Protein AF-A0A5T8SF96-F1 (afdb_monomer)

pLDDT: mean 83.29, std 11.15, range [40.75, 96.56]

Organism: Salmonella enterica (NCBI:txid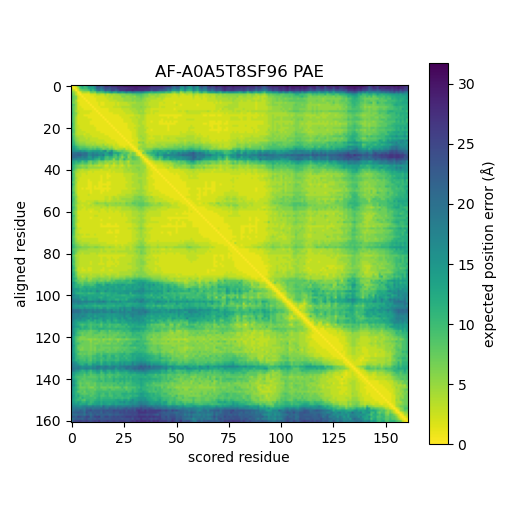28901)

Secondary structure (DSSP, 8-state):
----HHHHHHHSHHHHHHHHHHHHHHHHHTTT--------HHHHHHHHHHHHHHTTS-HHHHHHHHHHHHHHHHH-TT-HHHHHHHHHHHHHTT-TTGGGG-TTSEETTEE-S---HHHHHHHHHHHHHHEEEETTEEEE--HHHHHHHHHHHTT------

Sequence (161 aa):
MSSGIAAEALDHVDFKRVFDALIRNLFLKNRDSDTDVTIDIESIRRATWLASLGSLGDESQKSIANAFGSLLYLYDPSNELYLKTCYILQSRSGNLVSSKHLNGLYKENQKLHNFGTTLDFELATHRFELGKDFDGKTIFFTHYQKSLWEKLESGVNIAVS

Radius of gyration: 17.38 Å; Cα contacts (8 Å, |Δi|>4): 180; chains: 1; bounding box: 45×43×42 Å

Solvent-accessible surface area (backbone atoms only — not comparable to full-atom values): 8960 Å² total; per-residue (Å²): 129,87,74,50,72,21,55,51,32,56,66,29,67,62,29,45,56,50,49,53,46,41,52,49,36,53,56,29,58,76,65,77,44,94,71,71,70,86,74,58,68,67,53,53,52,52,26,50,55,27,33,56,45,7,21,73,43,57,72,68,38,13,49,53,19,30,50,49,18,51,40,44,22,71,72,39,73,85,39,64,66,32,47,50,46,21,46,53,28,22,47,61,46,32,37,48,50,68,47,74,74,54,80,76,50,55,55,95,88,41,75,68,66,88,77,48,76,69,53,44,49,53,52,50,48,51,47,57,70,35,40,44,79,53,96,92,41,76,46,60,32,32,59,66,55,45,54,53,48,55,39,54,75,69,70,50,91,75,86,89,130

Structure (mmCIF, N/CA/C/O backbone):
data_AF-A0A5T8SF96-F1
#
_entry.id   AF-A0A5T8SF96-F1
#
loop_
_atom_site.group_PDB
_atom_site.id
_atom_site.type_symbol
_atom_site.label_atom_id
_atom_site.label_alt_id
_atom_site.label_comp_id
_atom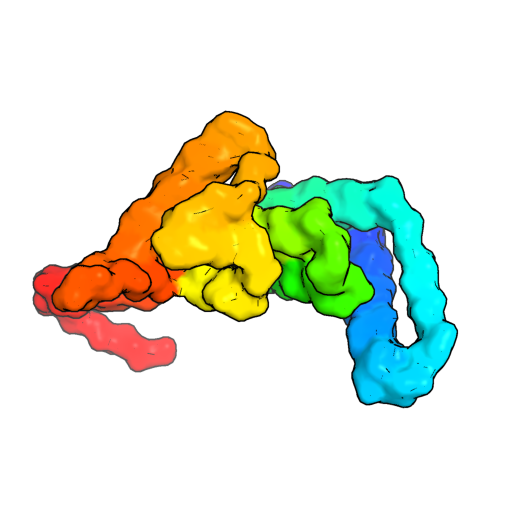_site.label_asym_id
_atom_site.label_entity_id
_atom_site.label_seq_id
_atom_site.pdbx_PDB_ins_code
_atom_site.Cartn_x
_atom_site.Cartn_y
_atom_site.Cartn_z
_atom_site.occupancy
_atom_site.B_iso_or_equiv
_atom_site.auth_seq_id
_atom_site.auth_comp_id
_atom_site.auth_asym_id
_atom_site.auth_atom_id
_atom_site.pdbx_PDB_model_num
ATOM 1 N N . MET A 1 1 ? 1.105 27.974 -4.307 1.00 43.25 1 MET A N 1
ATOM 2 C CA . MET A 1 1 ? 0.604 26.777 -3.602 1.00 43.25 1 MET A CA 1
ATOM 3 C C . MET A 1 1 ? 1.832 26.028 -3.133 1.00 43.25 1 MET A C 1
ATOM 5 O O . MET A 1 1 ? 2.591 25.597 -3.985 1.00 43.25 1 MET A O 1
ATOM 9 N N . SER A 1 2 ? 2.117 26.014 -1.831 1.00 40.75 2 SER A N 1
ATOM 10 C CA . SER A 1 2 ? 3.237 25.222 -1.312 1.00 40.75 2 SER A CA 1
ATOM 11 C C . SER A 1 2 ? 2.843 23.756 -1.506 1.00 40.75 2 SER A C 1
ATOM 13 O O . SER A 1 2 ? 1.845 23.303 -0.951 1.00 40.75 2 SER A O 1
ATOM 15 N N . SER A 1 3 ? 3.533 23.066 -2.410 1.00 61.50 3 SER A N 1
ATOM 16 C CA . SER A 1 3 ? 3.363 21.633 -2.617 1.00 61.50 3 SER A CA 1
ATOM 17 C C . SER A 1 3 ? 3.776 20.940 -1.325 1.00 61.50 3 SER A C 1
ATOM 19 O O . SER A 1 3 ? 4.897 21.103 -0.858 1.00 61.50 3 SER A O 1
ATOM 21 N N . GLY A 1 4 ? 2.849 20.235 -0.679 1.00 83.94 4 GLY A N 1
ATOM 22 C CA . GLY A 1 4 ? 3.205 19.401 0.465 1.00 83.94 4 GLY A CA 1
ATOM 23 C C . GLY A 1 4 ? 4.187 18.309 0.034 1.00 83.94 4 GLY A C 1
ATOM 24 O O . GLY A 1 4 ? 4.168 17.883 -1.120 1.00 83.94 4 GLY A O 1
ATOM 25 N N . ILE A 1 5 ? 4.997 17.809 0.970 1.00 89.50 5 ILE A N 1
ATOM 26 C CA . ILE A 1 5 ? 5.992 16.744 0.730 1.00 89.50 5 ILE A CA 1
ATOM 27 C C . ILE A 1 5 ? 5.374 15.536 -0.003 1.00 89.50 5 ILE A C 1
ATOM 29 O O . ILE A 1 5 ? 6.013 14.937 -0.863 1.00 89.50 5 ILE A O 1
ATOM 33 N N . ALA A 1 6 ? 4.111 15.203 0.287 1.00 89.81 6 ALA A N 1
ATOM 34 C CA . ALA A 1 6 ? 3.369 14.145 -0.399 1.00 89.81 6 ALA A CA 1
ATOM 35 C C . ALA A 1 6 ? 3.162 14.429 -1.900 1.00 89.81 6 ALA A C 1
ATOM 37 O O . ALA A 1 6 ? 3.338 13.536 -2.726 1.00 89.81 6 ALA A O 1
ATOM 38 N N . ALA A 1 7 ? 2.818 15.667 -2.262 1.00 91.12 7 ALA A N 1
ATOM 39 C CA . ALA A 1 7 ? 2.647 16.069 -3.654 1.00 91.12 7 ALA A CA 1
ATOM 40 C C . ALA A 1 7 ? 3.988 16.058 -4.401 1.00 91.12 7 ALA A C 1
ATOM 42 O O . ALA A 1 7 ? 4.058 15.540 -5.509 1.00 91.12 7 ALA A O 1
ATOM 43 N N . GLU A 1 8 ? 5.061 16.551 -3.777 1.00 93.62 8 GLU A N 1
ATOM 44 C CA . GLU A 1 8 ? 6.409 16.533 -4.366 1.00 93.62 8 GLU A CA 1
ATOM 45 C C . GLU A 1 8 ? 6.927 15.105 -4.575 1.00 93.62 8 GLU A C 1
ATOM 47 O O . GLU A 1 8 ? 7.512 14.800 -5.614 1.00 93.62 8 GLU A O 1
ATOM 52 N N . ALA A 1 9 ? 6.658 14.202 -3.627 1.00 93.19 9 ALA A N 1
ATOM 53 C CA . ALA A 1 9 ? 7.045 12.800 -3.737 1.00 93.19 9 ALA A CA 1
ATOM 54 C C . ALA A 1 9 ? 6.366 12.096 -4.924 1.00 93.19 9 ALA A C 1
ATOM 56 O O . ALA A 1 9 ? 7.016 11.334 -5.641 1.00 93.19 9 ALA A O 1
ATOM 57 N N . LEU A 1 10 ? 5.077 12.365 -5.150 1.00 93.69 10 LEU A N 1
ATOM 58 C CA . LEU A 1 10 ? 4.322 11.801 -6.274 1.00 93.69 10 LEU A CA 1
ATOM 59 C C . LEU A 1 10 ? 4.621 12.504 -7.606 1.00 93.69 10 LEU A C 1
ATOM 61 O O . LEU A 1 10 ? 4.453 11.908 -8.668 1.00 93.69 10 LEU A O 1
ATOM 65 N N . ASP A 1 11 ? 5.087 13.753 -7.571 1.00 94.56 11 ASP A N 1
ATOM 66 C CA . ASP A 1 11 ? 5.506 14.472 -8.775 1.00 94.56 11 ASP A CA 1
ATOM 67 C C . ASP A 1 11 ? 6.909 14.057 -9.260 1.00 94.56 11 ASP A C 1
ATOM 69 O O . ASP A 1 11 ? 7.250 14.255 -10.431 1.00 94.56 11 ASP A O 1
ATOM 73 N N . HIS A 1 12 ? 7.698 13.432 -8.379 1.00 96.56 12 HIS A N 1
ATOM 74 C CA . HIS A 1 12 ? 9.077 13.032 -8.627 1.00 96.56 12 HIS A CA 1
ATOM 75 C C . HIS A 1 12 ? 9.224 12.089 -9.835 1.00 96.56 12 HIS A C 1
ATOM 77 O O . HIS A 1 12 ? 8.480 11.118 -10.007 1.00 96.56 12 HIS A O 1
ATOM 83 N N . VAL A 1 13 ? 10.261 12.331 -10.646 1.00 95.81 13 VAL A N 1
ATOM 84 C CA . VAL A 1 13 ? 10.508 11.624 -11.916 1.00 95.81 13 VAL A CA 1
ATOM 85 C C . VAL A 1 13 ? 10.610 10.107 -11.753 1.00 95.81 13 VAL A C 1
ATOM 87 O O . VAL A 1 13 ? 10.064 9.361 -12.566 1.00 95.81 13 VAL A O 1
ATOM 90 N N . ASP A 1 14 ? 11.257 9.636 -10.685 1.00 94.38 14 ASP A N 1
ATOM 91 C CA . ASP A 1 14 ? 11.390 8.200 -10.429 1.00 94.38 14 ASP A CA 1
ATOM 92 C C . ASP A 1 14 ? 10.047 7.532 -10.129 1.00 94.38 14 ASP A C 1
ATOM 94 O O . ASP A 1 14 ? 9.828 6.404 -10.573 1.00 94.38 14 ASP A O 1
ATOM 98 N N . PHE A 1 15 ? 9.148 8.218 -9.413 1.00 96.38 15 PHE A N 1
ATOM 99 C CA . PHE A 1 15 ? 7.815 7.690 -9.143 1.00 96.38 15 PHE A CA 1
ATOM 100 C C . PHE A 1 15 ? 7.016 7.602 -10.441 1.00 96.38 15 PHE A C 1
ATOM 102 O O . PHE A 1 15 ? 6.573 6.513 -10.799 1.00 96.38 15 PHE A O 1
ATOM 109 N N . LYS A 1 16 ? 6.912 8.711 -11.188 1.00 96.25 16 LYS A N 1
ATOM 110 C CA . LYS A 1 16 ? 6.160 8.760 -12.453 1.00 96.25 16 LYS A CA 1
ATOM 111 C C . LYS A 1 16 ? 6.639 7.714 -13.450 1.00 96.25 16 LYS A C 1
ATOM 113 O O . LYS A 1 16 ? 5.832 6.963 -13.982 1.00 96.25 16 LYS A O 1
ATOM 118 N N . ARG A 1 17 ? 7.958 7.593 -13.634 1.00 95.88 17 ARG A N 1
ATOM 119 C CA . ARG A 1 17 ? 8.544 6.610 -14.555 1.00 95.88 17 ARG A CA 1
ATOM 120 C C . ARG A 1 17 ? 8.114 5.181 -14.218 1.00 95.88 17 ARG A C 1
ATOM 122 O O . ARG A 1 17 ? 7.779 4.422 -15.123 1.00 95.88 17 ARG A O 1
ATOM 129 N N . VAL A 1 18 ? 8.151 4.798 -12.940 1.00 96.50 18 VAL A N 1
ATOM 130 C CA . VAL A 1 18 ? 7.749 3.447 -12.514 1.00 96.50 18 VAL A CA 1
ATOM 131 C C . VAL A 1 18 ? 6.234 3.280 -12.595 1.00 96.50 18 VAL A C 1
ATOM 133 O O . VAL A 1 18 ? 5.768 2.249 -13.067 1.00 96.50 18 VAL A O 1
ATOM 136 N N . PHE A 1 19 ? 5.467 4.288 -12.181 1.00 96.06 19 PHE A N 1
ATOM 137 C CA . PHE A 1 19 ? 4.007 4.278 -12.241 1.00 96.06 19 PHE A CA 1
ATOM 138 C C . PHE A 1 19 ? 3.502 4.072 -13.678 1.00 96.06 19 PHE A C 1
ATOM 140 O O . PHE A 1 19 ? 2.716 3.159 -13.931 1.00 96.06 19 PHE A O 1
ATOM 147 N N . ASP A 1 20 ? 4.034 4.835 -14.634 1.00 95.31 20 ASP A N 1
ATOM 148 C CA . ASP A 1 20 ? 3.689 4.725 -16.054 1.00 95.31 20 ASP A CA 1
ATOM 149 C C . ASP A 1 20 ? 4.111 3.372 -16.645 1.00 95.31 20 ASP A C 1
ATOM 151 O O . ASP A 1 20 ? 3.368 2.770 -17.424 1.00 95.31 20 ASP A O 1
ATOM 155 N N . ALA A 1 21 ? 5.280 2.852 -16.253 1.00 94.44 21 ALA A N 1
ATOM 156 C CA . ALA A 1 21 ? 5.733 1.530 -16.679 1.00 94.44 21 ALA A CA 1
ATOM 157 C C . ALA A 1 21 ? 4.809 0.414 -16.165 1.00 94.44 21 ALA A C 1
ATOM 159 O O . ALA A 1 21 ? 4.460 -0.488 -16.926 1.00 94.44 21 ALA A O 1
ATOM 160 N N . LEU A 1 22 ? 4.352 0.497 -14.911 1.00 94.62 22 LEU A N 1
ATOM 161 C CA . LEU A 1 22 ? 3.397 -0.458 -14.348 1.00 94.62 22 LEU A CA 1
ATOM 162 C C . LEU A 1 22 ? 2.038 -0.398 -15.061 1.00 94.62 22 LEU A C 1
ATOM 164 O O . LEU A 1 22 ? 1.469 -1.445 -15.371 1.00 94.62 22 LEU A O 1
ATOM 168 N N . ILE A 1 23 ? 1.536 0.803 -15.378 1.00 93.81 23 ILE A N 1
ATOM 169 C CA . ILE A 1 23 ? 0.313 0.968 -16.184 1.00 93.81 23 ILE A CA 1
ATOM 170 C C . ILE A 1 23 ? 0.489 0.320 -17.555 1.00 93.81 23 ILE A C 1
ATOM 172 O O . ILE A 1 23 ? -0.386 -0.415 -18.019 1.00 93.81 23 ILE A O 1
ATOM 176 N N . ARG A 1 24 ? 1.625 0.578 -18.208 1.00 92.00 24 ARG A N 1
ATOM 177 C CA . ARG A 1 24 ? 1.924 0.020 -19.525 1.00 92.00 24 ARG A CA 1
ATOM 178 C C . ARG A 1 24 ? 1.969 -1.506 -19.486 1.00 92.00 24 ARG A C 1
ATOM 180 O O . ARG A 1 24 ? 1.360 -2.129 -20.349 1.00 92.00 24 ARG A O 1
ATOM 187 N N . ASN A 1 25 ? 2.608 -2.098 -18.480 1.00 91.12 25 ASN A N 1
ATOM 188 C CA . ASN A 1 25 ? 2.647 -3.552 -18.311 1.00 91.12 25 ASN A CA 1
ATOM 189 C C . ASN A 1 25 ? 1.253 -4.138 -18.087 1.00 91.12 25 ASN A C 1
ATOM 191 O O . ASN A 1 25 ? 0.894 -5.117 -18.732 1.00 91.12 25 ASN A O 1
ATOM 195 N N . LEU A 1 26 ? 0.421 -3.505 -17.254 1.00 89.88 26 LEU A N 1
ATOM 196 C CA . LEU A 1 26 ? -0.963 -3.946 -17.067 1.00 89.88 26 LEU A CA 1
ATOM 197 C C . LEU A 1 26 ? -1.751 -3.921 -18.386 1.00 89.88 26 LEU A C 1
ATOM 199 O O . LEU A 1 26 ? -2.500 -4.847 -18.694 1.00 89.88 26 LEU A O 1
ATOM 203 N N . PHE A 1 27 ? -1.570 -2.869 -19.183 1.00 89.50 27 PHE A N 1
ATOM 204 C CA . PHE A 1 27 ? -2.223 -2.741 -20.480 1.00 89.50 27 PHE A CA 1
ATOM 205 C C . PHE A 1 27 ? -1.754 -3.794 -21.493 1.00 89.50 27 PHE A C 1
ATOM 207 O O . PHE A 1 27 ? -2.576 -4.325 -22.239 1.00 89.50 27 PHE A O 1
ATOM 214 N N . LEU A 1 28 ? -0.455 -4.101 -21.524 1.00 88.00 28 LEU A N 1
ATOM 215 C CA . LEU A 1 28 ? 0.120 -5.109 -22.420 1.00 88.00 28 LEU A CA 1
ATOM 216 C C .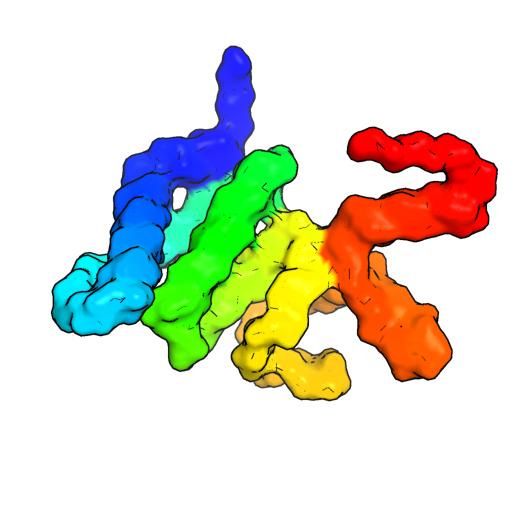 LEU A 1 28 ? -0.294 -6.527 -22.015 1.00 88.00 28 LEU A C 1
ATOM 218 O O . LEU A 1 28 ? -0.709 -7.298 -22.880 1.00 88.00 28 LEU A O 1
ATOM 222 N N . LYS A 1 29 ? -0.317 -6.817 -20.710 1.00 85.75 29 LYS A N 1
ATOM 223 C CA . LYS A 1 29 ? -0.828 -8.070 -20.140 1.00 85.75 29 LYS A CA 1
ATOM 224 C C . LYS A 1 29 ? -2.291 -8.318 -20.506 1.00 85.75 29 LYS A C 1
ATOM 226 O O . LYS A 1 29 ? -2.649 -9.425 -20.877 1.00 85.75 29 LYS A O 1
ATOM 231 N N . ASN A 1 30 ? -3.129 -7.280 -20.490 1.00 85.19 30 ASN A N 1
ATOM 232 C CA . ASN A 1 30 ? -4.533 -7.383 -20.910 1.00 85.19 30 ASN A CA 1
ATOM 233 C C . ASN A 1 30 ? -4.725 -7.613 -22.422 1.00 85.19 30 ASN A C 1
ATOM 235 O O . ASN A 1 30 ? -5.845 -7.872 -22.858 1.00 85.19 30 ASN A O 1
ATOM 239 N N . ARG A 1 31 ? -3.674 -7.458 -23.233 1.00 86.56 31 ARG A N 1
ATOM 240 C CA . ARG A 1 31 ? -3.699 -7.661 -24.689 1.00 86.56 31 ARG A CA 1
ATOM 241 C C . ARG A 1 31 ? -2.973 -8.936 -25.128 1.00 86.56 31 ARG A C 1
ATOM 243 O O . ARG A 1 31 ? -2.733 -9.075 -26.324 1.00 86.56 31 ARG A O 1
ATOM 250 N N . ASP A 1 32 ? -2.606 -9.810 -24.187 1.00 78.06 32 ASP A N 1
ATOM 251 C CA . ASP A 1 32 ? -1.787 -11.009 -24.426 1.00 78.06 32 ASP A CA 1
ATOM 252 C C . ASP A 1 32 ? -0.501 -10.701 -25.221 1.00 78.06 32 ASP A C 1
ATOM 254 O O . ASP A 1 32 ? -0.067 -11.460 -26.085 1.00 78.06 32 ASP A O 1
ATOM 258 N N . SER A 1 33 ? 0.098 -9.534 -24.961 1.00 73.94 33 SER A N 1
ATOM 259 C CA . SER A 1 33 ? 1.331 -9.103 -25.615 1.00 73.94 33 SER A CA 1
ATOM 260 C C . SER A 1 33 ? 2.534 -9.494 -24.759 1.00 73.94 33 SER A C 1
ATOM 262 O O . SER A 1 33 ? 2.704 -8.943 -23.678 1.00 73.94 33 SER A O 1
ATOM 264 N N . ASP A 1 34 ? 3.422 -10.347 -25.276 1.00 64.81 34 ASP A N 1
ATOM 265 C CA . ASP A 1 34 ? 4.646 -10.844 -24.601 1.00 64.81 34 ASP A CA 1
ATOM 266 C C . ASP A 1 34 ? 5.743 -9.778 -24.362 1.00 64.81 34 ASP A C 1
ATOM 268 O O . ASP A 1 34 ? 6.887 -10.082 -24.024 1.00 64.81 34 ASP A O 1
ATOM 272 N N . THR A 1 35 ? 5.440 -8.498 -24.574 1.00 68.31 35 THR A N 1
ATOM 273 C CA . THR A 1 35 ? 6.403 -7.396 -24.435 1.00 68.31 35 THR A CA 1
ATOM 274 C C . THR A 1 35 ? 6.264 -6.721 -23.079 1.00 68.31 35 THR A C 1
ATOM 276 O O . THR A 1 35 ? 5.736 -5.619 -22.976 1.00 68.31 35 THR A O 1
ATOM 279 N N . ASP A 1 36 ? 6.780 -7.356 -22.033 1.00 73.38 36 ASP A N 1
ATOM 280 C CA . ASP A 1 36 ? 6.861 -6.719 -20.720 1.00 73.38 36 ASP A CA 1
ATOM 281 C C . ASP A 1 36 ? 7.973 -5.662 -20.681 1.00 73.38 36 ASP A C 1
ATOM 283 O O . ASP A 1 36 ? 9.104 -5.868 -21.129 1.00 73.38 36 ASP A O 1
ATOM 287 N N . VAL A 1 37 ? 7.660 -4.495 -20.117 1.00 81.44 37 VAL A N 1
ATOM 288 C CA . VAL A 1 37 ? 8.665 -3.496 -19.759 1.00 81.44 37 VAL A CA 1
ATOM 289 C C . VAL A 1 37 ? 9.302 -3.936 -18.454 1.00 81.44 37 VAL A C 1
ATOM 291 O O . VAL A 1 37 ? 8.690 -3.831 -17.391 1.00 81.44 37 VAL A O 1
ATOM 294 N N . THR A 1 38 ? 10.548 -4.393 -18.518 1.00 83.75 38 THR A N 1
ATOM 295 C CA . THR A 1 38 ? 11.303 -4.731 -17.313 1.00 83.75 38 THR A CA 1
ATOM 296 C C . THR A 1 38 ? 11.531 -3.480 -16.471 1.00 83.75 38 THR A C 1
ATOM 298 O O . THR A 1 38 ? 12.128 -2.503 -16.929 1.00 83.75 38 THR A O 1
ATOM 301 N N . ILE A 1 39 ? 11.075 -3.521 -15.221 1.00 89.69 39 ILE A N 1
ATOM 302 C CA . ILE A 1 39 ? 11.323 -2.471 -14.236 1.00 89.69 39 ILE A CA 1
ATOM 303 C C . ILE A 1 39 ? 12.361 -2.987 -13.247 1.00 89.69 39 ILE A C 1
ATOM 305 O O . ILE A 1 39 ? 12.189 -4.042 -12.639 1.00 89.69 39 ILE A O 1
ATOM 309 N N . ASP A 1 40 ? 13.438 -2.228 -13.082 1.00 91.44 40 ASP A N 1
ATOM 310 C CA . ASP A 1 40 ? 14.469 -2.534 -12.101 1.00 91.44 40 ASP A CA 1
ATOM 311 C C . ASP A 1 40 ? 13.926 -2.474 -10.655 1.00 91.44 40 ASP A C 1
ATOM 313 O O . ASP A 1 40 ? 13.122 -1.609 -10.287 1.00 91.44 40 ASP A O 1
ATOM 317 N N . ILE A 1 41 ? 14.405 -3.392 -9.814 1.00 89.94 41 ILE A N 1
ATOM 318 C CA . ILE A 1 41 ? 13.915 -3.570 -8.447 1.00 89.94 41 ILE A CA 1
ATOM 319 C C . ILE A 1 41 ? 14.277 -2.380 -7.552 1.00 89.94 41 ILE A C 1
ATOM 321 O O . ILE A 1 41 ? 13.502 -2.018 -6.665 1.00 89.94 41 ILE A O 1
ATOM 325 N N . GLU A 1 42 ? 15.424 -1.735 -7.781 1.00 92.44 42 GLU A N 1
ATOM 326 C CA . GLU A 1 42 ? 15.834 -0.547 -7.029 1.00 92.44 42 GLU A CA 1
ATOM 327 C C . GLU A 1 42 ? 14.910 0.634 -7.346 1.00 92.44 42 GLU A C 1
ATOM 329 O O . GLU A 1 42 ? 14.481 1.367 -6.451 1.00 92.44 42 GLU A O 1
ATOM 334 N N . SER A 1 43 ? 14.516 0.758 -8.612 1.00 93.19 43 SER A N 1
ATOM 335 C CA . SER A 1 43 ? 13.530 1.742 -9.060 1.00 93.19 43 SER A CA 1
ATOM 336 C C . SER A 1 43 ? 12.157 1.509 -8.426 1.00 93.19 43 SER A C 1
ATOM 338 O O . SER A 1 43 ? 11.548 2.465 -7.942 1.00 93.19 43 SER A O 1
ATOM 340 N N . ILE A 1 44 ? 11.704 0.253 -8.323 1.00 94.00 44 ILE A N 1
ATOM 341 C CA . ILE A 1 44 ? 10.467 -0.092 -7.600 1.00 94.00 44 ILE A CA 1
ATOM 342 C C . ILE A 1 44 ? 10.570 0.284 -6.119 1.00 94.00 44 ILE A C 1
ATOM 344 O O . ILE A 1 44 ? 9.625 0.848 -5.565 1.00 94.00 44 ILE A O 1
ATOM 348 N N . ARG A 1 45 ? 11.712 0.030 -5.467 1.00 93.06 45 ARG A N 1
ATOM 349 C CA . ARG A 1 45 ? 11.926 0.391 -4.054 1.00 93.06 45 ARG A CA 1
ATOM 350 C C . ARG A 1 45 ? 11.871 1.902 -3.836 1.00 93.06 45 ARG A C 1
ATOM 352 O O . ARG A 1 45 ? 11.190 2.345 -2.912 1.00 93.06 45 ARG A O 1
ATOM 359 N N . ARG A 1 46 ? 12.525 2.691 -4.697 1.00 94.62 46 ARG A N 1
ATOM 360 C CA . ARG A 1 46 ? 12.451 4.163 -4.661 1.00 94.62 46 ARG A CA 1
ATOM 361 C C . ARG A 1 46 ? 11.019 4.658 -4.861 1.00 94.62 46 ARG A C 1
ATOM 363 O O . ARG A 1 46 ? 10.530 5.436 -4.048 1.00 94.62 46 ARG A O 1
ATOM 370 N N . ALA A 1 47 ? 10.326 4.160 -5.885 1.00 95.81 47 ALA A N 1
ATOM 371 C CA . ALA A 1 47 ? 8.935 4.526 -6.152 1.00 95.81 47 ALA A CA 1
ATOM 372 C C . ALA A 1 47 ? 8.000 4.132 -4.997 1.00 95.81 47 ALA A C 1
ATOM 374 O O . ALA A 1 47 ? 7.124 4.904 -4.629 1.00 95.81 47 ALA A O 1
ATOM 375 N N . THR A 1 48 ? 8.233 2.982 -4.362 1.00 94.94 48 THR A N 1
ATOM 376 C CA . THR A 1 48 ? 7.481 2.534 -3.180 1.00 94.94 48 THR A CA 1
ATOM 377 C C . THR A 1 48 ? 7.679 3.461 -1.989 1.00 94.94 48 THR A C 1
ATOM 379 O O . THR A 1 48 ? 6.717 3.805 -1.303 1.00 94.94 48 THR A O 1
ATOM 382 N N . TRP A 1 49 ? 8.914 3.900 -1.748 1.00 94.31 49 TRP A N 1
ATOM 383 C CA . TRP A 1 49 ? 9.195 4.872 -0.698 1.00 94.31 49 TRP A CA 1
ATOM 384 C C . TRP A 1 49 ? 8.473 6.202 -0.963 1.00 94.31 49 TRP A C 1
ATOM 386 O O . TRP A 1 49 ? 7.788 6.710 -0.076 1.00 94.31 49 TRP A O 1
ATOM 396 N N . LEU A 1 50 ? 8.516 6.705 -2.200 1.00 95.25 50 LEU A N 1
ATOM 397 C CA . LEU A 1 50 ? 7.793 7.917 -2.608 1.00 95.25 50 LEU A CA 1
ATOM 398 C C . LEU A 1 50 ? 6.268 7.759 -2.471 1.00 95.25 50 LEU A C 1
ATOM 400 O O . LEU A 1 50 ? 5.600 8.634 -1.923 1.00 95.25 50 LEU A O 1
ATOM 404 N N . ALA A 1 51 ? 5.718 6.609 -2.869 1.00 94.38 51 ALA A N 1
ATOM 405 C CA . ALA A 1 51 ? 4.301 6.287 -2.700 1.00 94.38 51 ALA A CA 1
ATOM 406 C C . ALA A 1 51 ? 3.882 6.278 -1.222 1.00 94.38 51 ALA A C 1
ATOM 408 O O . ALA A 1 51 ? 2.784 6.717 -0.882 1.00 94.38 51 ALA A O 1
ATOM 409 N N . SER A 1 52 ? 4.764 5.822 -0.326 1.00 91.94 52 SER A N 1
ATOM 410 C CA . SER A 1 52 ? 4.492 5.829 1.112 1.00 91.94 52 SER A CA 1
ATOM 411 C C . SER A 1 52 ? 4.345 7.247 1.674 1.00 91.94 52 SER A C 1
ATOM 413 O O . SER A 1 52 ? 3.482 7.465 2.522 1.00 91.94 52 SER A O 1
ATOM 415 N N . LEU A 1 53 ? 5.095 8.222 1.149 1.00 92.12 53 LEU A N 1
ATOM 416 C CA . LEU A 1 53 ? 4.912 9.640 1.479 1.00 92.12 53 LEU A CA 1
ATOM 417 C C . LEU A 1 53 ? 3.596 10.178 0.900 1.00 92.12 53 LEU A C 1
ATOM 419 O O . LEU A 1 53 ? 2.866 10.881 1.594 1.00 92.12 53 LEU A O 1
ATOM 423 N N . GLY A 1 54 ? 3.253 9.786 -0.332 1.00 90.56 54 GLY A N 1
ATOM 424 C CA . GLY A 1 54 ? 1.967 10.107 -0.961 1.00 90.56 54 GLY A CA 1
ATOM 425 C C . GLY A 1 54 ? 0.754 9.617 -0.161 1.00 90.56 54 GLY A C 1
ATOM 426 O O . GLY A 1 54 ? -0.251 10.317 -0.073 1.00 90.56 54 GLY A O 1
ATOM 427 N N . SER A 1 55 ? 0.865 8.458 0.500 1.00 89.00 55 SER A N 1
ATOM 428 C CA . SER A 1 55 ? -0.211 7.895 1.335 1.00 89.00 55 SER A CA 1
ATOM 429 C C . SER A 1 55 ? -0.551 8.725 2.582 1.00 89.00 55 SER A C 1
ATOM 431 O O . SER A 1 55 ? -1.597 8.512 3.189 1.00 89.00 55 SER A O 1
ATOM 433 N N . LEU A 1 56 ? 0.305 9.685 2.949 1.00 87.69 56 LEU A N 1
ATOM 434 C CA . LEU A 1 56 ? 0.102 10.610 4.069 1.00 87.69 56 LEU A CA 1
ATOM 435 C C . LEU A 1 56 ? -0.466 11.972 3.625 1.00 87.69 56 LEU A C 1
ATOM 437 O O . LEU A 1 56 ? -0.628 12.866 4.453 1.00 87.69 56 LEU A O 1
ATOM 441 N N . GLY A 1 57 ? -0.723 12.147 2.326 1.00 88.12 57 GLY A N 1
ATOM 442 C CA . GLY A 1 57 ? -1.252 13.380 1.751 1.00 88.12 57 GLY A CA 1
ATOM 443 C C . GLY A 1 57 ? -2.774 13.525 1.852 1.00 88.12 57 GLY A C 1
ATOM 444 O O . GLY A 1 57 ? -3.454 12.864 2.641 1.00 88.12 57 GLY A O 1
ATOM 445 N N . ASP A 1 58 ? -3.314 14.409 1.017 1.00 89.31 58 ASP A N 1
ATOM 446 C CA . ASP A 1 58 ? -4.746 14.546 0.771 1.00 89.31 58 ASP A CA 1
ATOM 447 C C . ASP A 1 58 ? -5.330 13.328 0.029 1.00 89.31 58 ASP A C 1
ATOM 449 O O . ASP A 1 58 ? -4.624 12.401 -0.374 1.00 89.31 58 ASP A O 1
ATOM 453 N N . GLU A 1 59 ? -6.651 13.314 -0.152 1.00 85.38 59 GLU A N 1
ATOM 454 C CA . GLU A 1 59 ? -7.358 12.195 -0.787 1.00 85.38 59 GLU A CA 1
ATOM 455 C C . GLU A 1 59 ? -6.904 11.926 -2.231 1.00 85.38 59 GLU A C 1
ATOM 457 O O . GLU A 1 59 ? -6.891 10.773 -2.665 1.00 85.38 59 GLU A O 1
ATOM 462 N N . SER A 1 60 ? -6.465 12.953 -2.966 1.00 89.12 60 SER A N 1
ATOM 463 C CA . SER A 1 60 ? -5.932 12.779 -4.321 1.00 89.12 60 SER A CA 1
ATOM 464 C C . SER A 1 60 ? -4.595 12.035 -4.284 1.00 89.12 60 SER A C 1
ATOM 466 O O . SER A 1 60 ? -4.410 11.031 -4.976 1.00 89.12 60 SER A O 1
ATOM 468 N N . GLN A 1 61 ? -3.684 12.461 -3.406 1.00 92.69 61 GLN A N 1
ATOM 469 C CA . GLN A 1 61 ? -2.375 11.823 -3.231 1.00 92.69 61 GLN A CA 1
ATOM 470 C C . GLN A 1 61 ? -2.499 10.394 -2.683 1.00 92.69 61 GLN A C 1
ATOM 472 O O . GLN A 1 61 ? -1.856 9.471 -3.191 1.00 92.69 61 GLN A O 1
ATOM 477 N N . LYS A 1 62 ? -3.390 10.179 -1.710 1.00 91.12 62 LYS A N 1
ATOM 478 C CA . LYS A 1 62 ? -3.733 8.850 -1.186 1.00 91.12 62 LYS A CA 1
ATOM 479 C C . LYS A 1 62 ? -4.272 7.923 -2.270 1.00 91.12 62 LYS A C 1
ATOM 481 O O . LYS A 1 62 ? -3.883 6.757 -2.317 1.00 91.12 62 LYS A O 1
ATOM 486 N N . SER A 1 63 ? -5.136 8.430 -3.150 1.00 89.81 63 SER A N 1
ATOM 487 C CA . SER A 1 63 ? -5.683 7.664 -4.273 1.00 89.81 63 SER A CA 1
ATOM 488 C C . SER A 1 63 ? -4.582 7.209 -5.236 1.00 89.81 63 SER A C 1
ATOM 490 O O . SER A 1 63 ? -4.526 6.033 -5.596 1.00 89.81 63 SER A O 1
ATOM 492 N N . ILE A 1 64 ? -3.639 8.096 -5.574 1.00 93.62 64 ILE A N 1
ATOM 493 C CA . ILE A 1 64 ? -2.479 7.765 -6.419 1.00 93.62 64 ILE A CA 1
ATOM 494 C C . ILE A 1 64 ? -1.591 6.706 -5.747 1.00 93.62 64 ILE A C 1
ATOM 496 O O . ILE A 1 64 ? -1.203 5.726 -6.387 1.00 93.62 64 ILE A O 1
ATOM 500 N N . ALA A 1 65 ? -1.298 6.857 -4.451 1.00 93.44 65 ALA A N 1
ATOM 501 C CA . ALA A 1 65 ? -0.512 5.880 -3.698 1.00 93.44 65 ALA A CA 1
ATOM 502 C C . ALA A 1 65 ? -1.201 4.502 -3.643 1.00 93.44 65 ALA A C 1
ATOM 504 O O . ALA A 1 65 ? -0.554 3.469 -3.827 1.00 93.44 65 ALA A O 1
ATOM 505 N N . ASN A 1 66 ? -2.522 4.471 -3.458 1.00 91.25 66 ASN A N 1
ATOM 506 C CA . ASN A 1 66 ? -3.307 3.239 -3.492 1.00 91.25 66 ASN A CA 1
ATOM 507 C C . ASN A 1 66 ? -3.295 2.584 -4.890 1.00 91.25 66 ASN A C 1
ATOM 509 O O . ASN A 1 66 ? -3.076 1.374 -5.021 1.00 91.25 66 ASN A O 1
ATOM 513 N N . ALA A 1 67 ? -3.458 3.383 -5.949 1.00 92.75 67 ALA A N 1
ATOM 514 C CA . ALA A 1 67 ? -3.363 2.905 -7.325 1.00 92.75 67 ALA A CA 1
ATOM 515 C C . ALA A 1 67 ? -1.988 2.280 -7.603 1.00 92.75 67 ALA A C 1
ATOM 517 O O . ALA A 1 67 ? -1.917 1.184 -8.155 1.00 92.75 67 ALA A O 1
ATOM 518 N N . PHE A 1 68 ? -0.905 2.910 -7.140 1.00 95.31 68 PHE A N 1
ATOM 519 C CA . PHE A 1 68 ? 0.448 2.365 -7.254 1.00 95.31 68 PHE A CA 1
ATOM 520 C C . PHE A 1 68 ? 0.590 1.007 -6.552 1.00 95.31 68 PHE A C 1
ATOM 522 O O . PHE A 1 68 ? 1.099 0.056 -7.144 1.00 95.31 68 PHE A O 1
ATOM 529 N N . GLY A 1 69 ? 0.101 0.885 -5.313 1.00 92.88 69 GLY A N 1
ATOM 530 C CA . GLY A 1 69 ? 0.113 -0.387 -4.588 1.00 92.88 69 GLY A CA 1
ATOM 531 C C . GLY A 1 69 ? -0.649 -1.491 -5.326 1.00 92.88 69 GLY A C 1
ATOM 532 O O . GLY A 1 69 ? -0.180 -2.625 -5.413 1.00 92.88 69 GLY A O 1
ATOM 533 N N . SER A 1 70 ? -1.803 -1.156 -5.904 1.00 91.88 70 SER A N 1
ATOM 534 C CA . SER A 1 70 ? -2.611 -2.085 -6.704 1.00 91.88 70 SER A CA 1
ATOM 535 C C . SER A 1 70 ? -1.888 -2.510 -7.986 1.00 91.88 70 SER A C 1
ATOM 537 O O . SER A 1 70 ? -1.862 -3.692 -8.320 1.00 91.88 70 SER A O 1
ATOM 539 N N . LEU A 1 71 ? -1.245 -1.565 -8.674 1.00 94.00 71 LEU A N 1
ATOM 540 C CA . LEU A 1 71 ? -0.446 -1.824 -9.870 1.00 94.00 71 LEU A CA 1
ATOM 541 C C . LEU A 1 71 ? 0.740 -2.755 -9.586 1.00 94.00 71 LEU A C 1
ATOM 543 O O . LEU A 1 71 ? 0.978 -3.676 -10.362 1.00 94.00 71 LEU A O 1
ATOM 547 N N . LEU A 1 72 ? 1.443 -2.568 -8.463 1.00 93.31 72 LEU A N 1
ATOM 548 C CA . LEU A 1 72 ? 2.524 -3.469 -8.049 1.00 93.31 72 LEU A CA 1
ATOM 549 C C . LEU A 1 72 ? 2.033 -4.901 -7.824 1.00 93.31 72 LEU A C 1
ATOM 551 O O . LEU A 1 72 ? 2.668 -5.844 -8.291 1.00 93.31 72 LEU A O 1
ATOM 555 N N . TYR A 1 73 ? 0.900 -5.067 -7.138 1.00 91.00 73 TYR A N 1
ATOM 556 C CA . TYR A 1 73 ? 0.315 -6.390 -6.925 1.00 91.00 73 TYR A CA 1
ATOM 557 C C . TYR A 1 73 ? -0.101 -7.055 -8.245 1.00 91.00 73 TYR A C 1
ATOM 559 O O . TYR A 1 73 ? 0.127 -8.243 -8.432 1.00 91.00 73 TYR A O 1
ATOM 567 N N . LEU A 1 74 ? -0.677 -6.303 -9.186 1.00 90.12 74 LEU A N 1
ATOM 568 C CA . LEU A 1 74 ? -1.094 -6.841 -10.487 1.00 90.12 74 LEU A CA 1
ATOM 569 C C . LEU A 1 74 ? 0.083 -7.181 -11.412 1.00 90.12 74 LEU A C 1
ATOM 571 O O . LEU A 1 74 ? -0.037 -8.085 -12.252 1.00 90.12 74 LEU A O 1
ATOM 575 N N . TYR A 1 75 ? 1.194 -6.458 -11.263 1.00 90.44 75 TYR A N 1
ATOM 576 C CA . TYR A 1 75 ? 2.431 -6.703 -11.995 1.00 90.44 75 TYR A CA 1
ATOM 577 C C . TYR A 1 75 ? 3.005 -8.081 -11.649 1.00 90.44 75 TYR A C 1
ATOM 579 O O . TYR A 1 75 ? 3.199 -8.892 -12.551 1.00 90.44 75 TYR A O 1
ATOM 587 N N . ASP A 1 76 ? 3.152 -8.393 -10.358 1.00 88.94 76 ASP A N 1
ATOM 588 C CA . ASP A 1 76 ? 3.538 -9.729 -9.892 1.00 88.94 76 ASP A CA 1
ATOM 589 C C . ASP A 1 76 ? 2.758 -10.128 -8.622 1.00 88.94 76 ASP A C 1
ATOM 591 O O . ASP A 1 76 ? 3.189 -9.827 -7.503 1.00 88.94 76 ASP A O 1
ATOM 595 N N . PRO A 1 77 ? 1.622 -10.840 -8.775 1.00 86.44 77 PRO A N 1
ATOM 596 C CA . PRO A 1 77 ? 0.793 -11.266 -7.646 1.00 86.44 77 PRO A CA 1
ATOM 597 C C . PRO A 1 77 ? 1.457 -12.306 -6.739 1.00 86.44 77 PRO A C 1
ATOM 599 O O . PRO A 1 77 ? 0.995 -12.518 -5.618 1.00 86.44 77 PRO A O 1
ATOM 602 N N . SER A 1 78 ? 2.501 -12.985 -7.227 1.00 86.25 78 SER A N 1
ATOM 603 C CA . SER A 1 78 ? 3.238 -13.996 -6.462 1.00 86.25 78 SER A CA 1
ATOM 604 C C . SER A 1 78 ? 4.289 -13.376 -5.538 1.00 86.25 78 SER A C 1
ATOM 606 O O . SER A 1 78 ? 4.755 -14.022 -4.598 1.00 86.25 78 SER A O 1
ATOM 608 N N . ASN A 1 79 ? 4.630 -12.105 -5.765 1.00 88.69 79 ASN A N 1
ATOM 609 C CA . ASN A 1 79 ? 5.614 -11.389 -4.978 1.00 88.69 79 ASN A CA 1
ATOM 610 C C . ASN A 1 79 ? 5.030 -10.908 -3.644 1.00 88.69 79 ASN A C 1
ATOM 612 O O . ASN A 1 79 ? 4.267 -9.940 -3.573 1.00 88.69 79 ASN A O 1
ATOM 616 N N . GLU A 1 80 ? 5.455 -11.551 -2.556 1.00 86.94 80 GLU A N 1
ATOM 617 C CA . GLU A 1 80 ? 5.013 -11.216 -1.200 1.00 86.94 80 GLU A CA 1
ATOM 618 C C . GLU A 1 80 ? 5.290 -9.748 -0.835 1.00 86.94 80 GLU A C 1
ATOM 620 O O . GLU A 1 80 ? 4.482 -9.121 -0.149 1.00 86.94 80 GLU A O 1
ATOM 625 N N . LEU A 1 81 ? 6.403 -9.163 -1.297 1.00 88.25 81 LEU A N 1
ATOM 626 C CA . LEU A 1 81 ? 6.721 -7.768 -0.986 1.00 88.25 81 LEU A CA 1
ATOM 627 C C . LEU A 1 81 ? 5.715 -6.814 -1.629 1.00 88.25 81 LEU A C 1
ATOM 629 O O . LEU A 1 81 ? 5.281 -5.872 -0.973 1.00 88.25 81 LEU A O 1
ATOM 633 N N . TYR A 1 82 ? 5.298 -7.073 -2.867 1.00 91.44 82 TYR A N 1
ATOM 634 C CA . TYR A 1 82 ? 4.325 -6.226 -3.562 1.00 91.44 82 TYR A CA 1
ATOM 635 C C . TYR A 1 82 ? 2.937 -6.351 -2.949 1.00 91.44 82 TYR A C 1
ATOM 637 O O . TYR A 1 82 ? 2.269 -5.339 -2.734 1.00 91.44 82 TYR A O 1
ATOM 645 N N . LEU A 1 83 ? 2.546 -7.569 -2.571 1.00 88.56 83 LEU A N 1
ATOM 646 C CA . LEU A 1 83 ? 1.330 -7.824 -1.806 1.00 88.56 83 LEU A CA 1
ATOM 647 C C . LEU A 1 83 ? 1.328 -7.038 -0.483 1.00 88.56 83 LEU A C 1
ATOM 649 O O . LEU A 1 83 ? 0.357 -6.346 -0.168 1.00 88.56 83 LEU A O 1
ATOM 653 N N . LYS A 1 84 ? 2.434 -7.083 0.271 1.00 88.62 84 LYS A N 1
ATOM 654 C CA . LYS A 1 84 ? 2.573 -6.326 1.522 1.00 88.62 84 LYS A CA 1
ATOM 655 C C . LYS A 1 84 ? 2.512 -4.821 1.293 1.00 88.62 84 LYS A C 1
ATOM 657 O O . LYS A 1 84 ? 1.791 -4.129 2.008 1.00 88.62 84 LYS A O 1
ATOM 662 N N . THR A 1 85 ? 3.240 -4.312 0.301 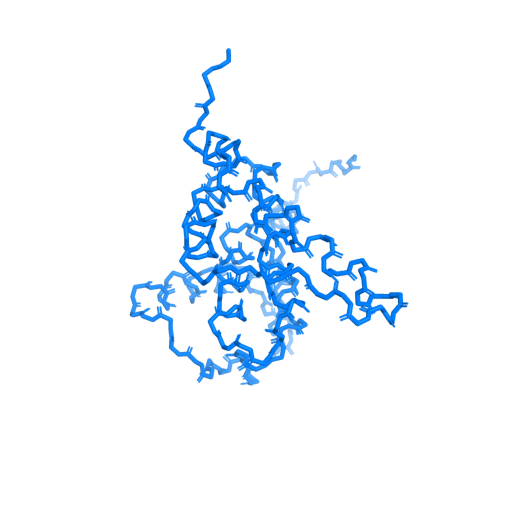1.00 90.75 85 THR A N 1
ATOM 663 C CA . THR A 1 85 ? 3.240 -2.891 -0.062 1.00 90.75 85 THR A CA 1
ATOM 664 C C . THR A 1 85 ? 1.841 -2.411 -0.432 1.00 90.75 85 THR A C 1
ATOM 666 O O . THR A 1 85 ? 1.410 -1.376 0.073 1.00 90.75 85 THR A O 1
ATOM 669 N N . CYS A 1 86 ? 1.113 -3.174 -1.250 1.00 90.62 86 CYS A N 1
ATOM 670 C CA . CYS A 1 86 ? -0.268 -2.880 -1.622 1.00 90.62 86 CYS A CA 1
ATOM 671 C C . CYS A 1 86 ? -1.152 -2.701 -0.381 1.00 90.62 86 CYS A C 1
ATOM 673 O O . CYS A 1 86 ? -1.813 -1.674 -0.225 1.00 90.62 86 CYS A O 1
ATOM 675 N N . TYR A 1 87 ? -1.075 -3.651 0.553 1.00 88.50 87 TYR A N 1
ATOM 676 C CA . TYR A 1 87 ? -1.843 -3.609 1.794 1.00 88.50 87 TYR A CA 1
ATOM 677 C C . TYR A 1 87 ? -1.489 -2.420 2.689 1.00 88.50 87 TYR A C 1
ATOM 679 O O . TYR A 1 87 ? -2.384 -1.756 3.209 1.00 88.50 87 TYR A O 1
ATOM 687 N N . ILE A 1 88 ? -0.198 -2.122 2.858 1.00 89.06 88 ILE A N 1
ATOM 688 C CA . ILE A 1 88 ? 0.258 -0.983 3.668 1.00 89.06 88 ILE A CA 1
ATOM 689 C C . ILE A 1 88 ? -0.298 0.328 3.103 1.00 89.06 88 ILE A C 1
ATOM 691 O O . ILE A 1 88 ? -0.855 1.132 3.849 1.00 89.06 88 ILE A O 1
ATOM 695 N N . LEU A 1 89 ? -0.182 0.531 1.787 1.00 90.94 89 LEU A N 1
ATOM 696 C CA . LEU A 1 89 ? -0.658 1.750 1.131 1.00 90.94 89 LEU A CA 1
ATOM 697 C C . LEU A 1 89 ? -2.186 1.875 1.218 1.00 90.94 89 LEU A C 1
ATOM 699 O O . LEU A 1 89 ? -2.680 2.952 1.543 1.00 90.94 89 LEU A O 1
ATOM 703 N N . GLN A 1 90 ? -2.924 0.776 1.024 1.00 87.56 90 GLN A N 1
ATOM 704 C CA . GLN A 1 90 ? -4.384 0.733 1.185 1.00 87.56 90 GLN A CA 1
ATOM 705 C C . GLN A 1 90 ? -4.840 0.999 2.622 1.00 87.56 90 GLN A C 1
ATOM 707 O O . GLN A 1 90 ? -5.846 1.676 2.837 1.00 87.56 90 GLN A O 1
ATOM 712 N N . SER A 1 91 ? -4.117 0.474 3.613 1.00 84.62 91 SER A N 1
ATOM 713 C CA . SER A 1 91 ? -4.425 0.708 5.024 1.00 84.62 91 SER A CA 1
ATOM 714 C C . SER A 1 91 ? -4.234 2.179 5.385 1.00 84.62 91 SER A C 1
ATOM 716 O O . SER A 1 91 ? -5.127 2.777 5.977 1.00 84.62 91 SER A O 1
ATOM 718 N N . ARG A 1 92 ? -3.109 2.782 4.980 1.00 85.56 92 ARG A N 1
ATOM 719 C CA . ARG A 1 92 ? -2.795 4.197 5.247 1.00 85.56 92 ARG A CA 1
ATOM 720 C C . ARG A 1 92 ? -3.712 5.164 4.510 1.00 85.56 92 ARG A C 1
ATOM 722 O O . ARG A 1 92 ? -4.055 6.215 5.040 1.00 85.56 92 ARG A O 1
ATOM 729 N N . SER A 1 93 ? -4.165 4.794 3.312 1.00 83.12 93 SER A N 1
ATOM 730 C CA . SER A 1 93 ? -5.169 5.565 2.579 1.00 83.12 93 SER A CA 1
ATOM 731 C C . SER A 1 93 ? -6.588 5.390 3.137 1.00 83.12 93 SER A C 1
ATOM 733 O O . SER A 1 93 ? -7.524 5.954 2.579 1.00 83.12 93 SER A O 1
ATOM 735 N N . GLY A 1 94 ? -6.794 4.564 4.171 1.00 75.12 94 GLY A N 1
ATOM 736 C CA . GLY A 1 94 ? -8.119 4.303 4.731 1.00 75.12 94 GLY A CA 1
ATOM 737 C C . GLY A 1 94 ? -9.038 3.466 3.849 1.00 75.12 94 GLY A C 1
ATOM 738 O O . GLY A 1 94 ? -10.257 3.524 4.014 1.00 75.12 94 GLY A O 1
ATOM 739 N N . ASN A 1 95 ? -8.484 2.713 2.897 1.00 76.38 95 ASN A N 1
ATOM 740 C CA . ASN A 1 95 ? -9.230 1.855 1.978 1.00 76.38 95 ASN A CA 1
ATOM 741 C C . ASN A 1 95 ? -8.993 0.372 2.283 1.00 76.38 95 ASN A C 1
ATOM 743 O O . ASN A 1 95 ? -8.716 -0.447 1.406 1.00 76.38 95 ASN A O 1
ATOM 747 N N . LEU A 1 96 ? -9.135 0.007 3.554 1.00 73.19 96 LEU A N 1
ATOM 748 C CA . LEU A 1 96 ? -8.949 -1.367 4.005 1.00 73.19 96 LEU A CA 1
ATOM 749 C C . LEU A 1 96 ? -9.963 -2.339 3.368 1.00 73.19 96 LEU A C 1
ATOM 751 O O . LEU A 1 96 ? -9.693 -3.528 3.236 1.00 73.19 96 LEU A O 1
ATOM 755 N N . VAL A 1 97 ? -11.120 -1.847 2.914 1.00 66.81 97 VAL A N 1
ATOM 756 C CA . VAL A 1 97 ? -12.134 -2.657 2.214 1.00 66.81 97 VAL A CA 1
ATOM 757 C C . VAL A 1 97 ? -11.586 -3.249 0.918 1.00 66.81 97 VAL A C 1
ATOM 759 O O . VAL A 1 97 ? -11.825 -4.424 0.645 1.00 66.81 97 VAL A O 1
ATOM 762 N N . SER A 1 98 ? -10.811 -2.469 0.159 1.00 66.56 98 SER A N 1
ATOM 763 C CA . SER A 1 98 ? -10.186 -2.938 -1.084 1.00 66.56 98 SER A CA 1
ATOM 764 C C . SER A 1 98 ? -9.195 -4.086 -0.856 1.00 66.56 98 SER A C 1
ATOM 766 O O . SER A 1 98 ? -9.059 -4.964 -1.707 1.00 66.56 98 SER A O 1
ATOM 768 N N . SER A 1 99 ? -8.614 -4.167 0.345 1.00 64.88 99 SER A N 1
ATOM 769 C CA . SER A 1 99 ? -7.669 -5.224 0.706 1.00 64.88 99 SER A CA 1
ATOM 770 C C . SER A 1 99 ? -8.301 -6.609 0.891 1.00 64.88 99 SER A C 1
ATOM 772 O O . SER A 1 99 ? -7.582 -7.603 0.939 1.00 64.88 99 SER A O 1
ATOM 774 N N . LYS A 1 100 ? -9.639 -6.722 0.941 1.00 65.25 100 LYS A N 1
ATOM 775 C CA . LYS A 1 100 ? -10.337 -8.022 1.028 1.00 65.25 100 LYS A CA 1
ATOM 776 C C . LYS A 1 100 ? -10.051 -8.940 -0.165 1.00 65.25 100 LYS A C 1
ATOM 778 O O . LYS A 1 100 ? -10.176 -10.152 -0.033 1.00 65.25 100 LYS A O 1
ATOM 783 N N . HIS A 1 101 ? -9.684 -8.367 -1.310 1.00 66.50 101 HIS A N 1
ATOM 784 C CA . HIS A 1 101 ? -9.334 -9.107 -2.524 1.00 66.50 101 HIS A CA 1
ATOM 785 C C . HIS A 1 101 ? -7.860 -9.537 -2.566 1.00 66.50 101 HIS A C 1
ATOM 787 O O . HIS A 1 101 ? -7.475 -10.318 -3.434 1.00 66.50 101 HIS A O 1
ATOM 793 N N . LEU A 1 102 ? -7.036 -9.048 -1.632 1.00 61.75 102 LEU A N 1
ATOM 794 C CA . LEU A 1 102 ? -5.636 -9.432 -1.502 1.00 61.75 102 LEU A CA 1
ATOM 795 C C . LEU A 1 102 ? -5.548 -10.793 -0.804 1.00 61.75 102 LEU A C 1
ATOM 797 O O . LEU A 1 102 ? -5.434 -10.900 0.420 1.00 61.75 102 LEU A O 1
ATOM 801 N N . ASN A 1 103 ? -5.622 -11.852 -1.606 1.00 63.59 103 ASN A N 1
ATOM 802 C CA . ASN A 1 103 ? -5.445 -13.217 -1.129 1.00 63.59 103 ASN A CA 1
ATOM 803 C C . ASN A 1 103 ? -4.032 -13.394 -0.549 1.00 63.59 103 ASN A C 1
ATOM 805 O O . ASN A 1 103 ? -3.049 -12.980 -1.158 1.00 63.59 103 ASN A O 1
ATOM 809 N N . GLY A 1 104 ? -3.931 -14.034 0.618 1.00 62.72 104 GLY A N 1
ATOM 810 C CA . GLY A 1 104 ? -2.650 -14.445 1.203 1.00 62.72 104 GLY A CA 1
ATOM 811 C C . GLY A 1 104 ? -2.171 -13.637 2.408 1.00 62.72 104 GLY A C 1
ATOM 812 O O . GLY A 1 104 ? -1.310 -14.123 3.122 1.00 62.72 104 GLY A O 1
ATOM 813 N N . LEU A 1 105 ? -2.741 -12.469 2.728 1.00 67.19 105 LEU A N 1
ATOM 814 C CA . LEU A 1 105 ? -2.288 -11.690 3.900 1.00 67.19 105 LEU A CA 1
ATOM 815 C C . LEU A 1 105 ? -2.969 -12.074 5.217 1.00 67.19 105 LEU A C 1
ATOM 817 O O . LEU A 1 105 ? -2.358 -11.992 6.286 1.00 67.19 105 LEU A O 1
ATOM 821 N N . TYR A 1 106 ? -4.228 -12.501 5.139 1.00 67.06 106 TYR A N 1
ATOM 822 C CA . TYR A 1 106 ? -5.034 -12.892 6.289 1.00 67.06 106 TYR A CA 1
ATOM 823 C C . TYR A 1 106 ? -5.853 -14.141 5.962 1.00 67.06 106 TYR A C 1
ATOM 825 O O . TYR A 1 106 ? -6.388 -14.266 4.862 1.00 67.06 106 TYR A O 1
ATOM 833 N N . LYS A 1 107 ? -6.002 -15.039 6.938 1.00 66.12 107 LYS A N 1
ATOM 834 C CA . LYS A 1 107 ? -6.948 -16.160 6.901 1.00 66.12 107 LYS A CA 1
ATOM 835 C C . LYS A 1 107 ? -7.821 -16.078 8.141 1.00 66.12 107 LYS A C 1
ATOM 837 O O . LYS A 1 107 ? -7.288 -16.069 9.240 1.00 66.12 107 LYS A O 1
ATOM 842 N N . GLU A 1 108 ? -9.140 -15.979 7.969 1.00 63.94 108 GLU A N 1
ATOM 843 C CA . GLU A 1 108 ? -10.097 -15.951 9.094 1.00 63.94 108 GLU A CA 1
ATOM 844 C C . GLU A 1 108 ? -9.728 -14.903 10.167 1.00 63.94 108 GLU A C 1
ATOM 846 O O . GLU A 1 108 ? -9.697 -15.185 11.360 1.00 63.94 108 GLU A O 1
ATOM 851 N N . ASN A 1 109 ? -9.387 -13.683 9.731 1.00 62.94 10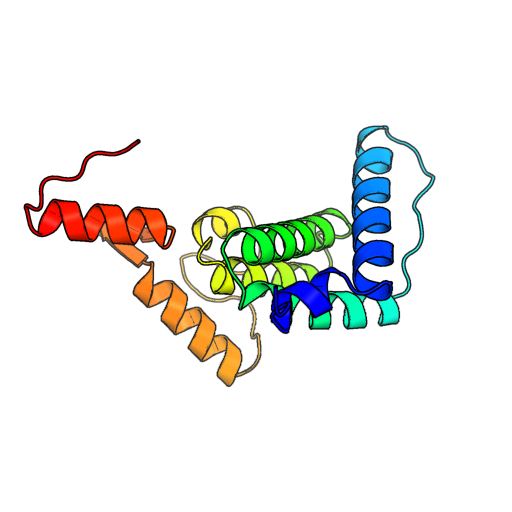9 ASN A N 1
ATOM 852 C CA . ASN A 1 109 ? -8.882 -12.580 10.566 1.00 62.94 109 ASN A CA 1
ATOM 853 C C . ASN A 1 109 ? -7.527 -12.810 11.258 1.00 62.94 109 ASN A C 1
ATOM 855 O O . ASN A 1 109 ? -7.010 -11.885 11.884 1.00 62.94 109 ASN A O 1
ATOM 859 N N . GLN A 1 110 ? -6.893 -13.968 11.087 1.00 66.50 110 GLN A N 1
ATOM 860 C CA . GLN A 1 110 ? -5.520 -14.193 11.522 1.00 66.50 110 GLN A CA 1
ATOM 861 C C . GLN A 1 110 ? -4.542 -13.678 10.472 1.00 66.50 110 GLN A C 1
ATOM 863 O O . GLN A 1 110 ? -4.656 -13.964 9.279 1.00 66.50 110 GLN A O 1
ATOM 868 N N . LYS A 1 111 ? -3.572 -12.895 10.935 1.00 72.94 111 LYS A N 1
ATOM 869 C CA . LYS A 1 111 ? -2.480 -12.367 10.121 1.00 72.94 111 LYS A CA 1
ATOM 870 C C . LYS A 1 111 ? -1.533 -13.503 9.738 1.00 72.94 111 LYS A C 1
ATOM 872 O O . LYS A 1 111 ? -0.990 -14.164 10.618 1.00 72.94 111 LYS A O 1
ATOM 877 N N . LEU A 1 112 ? -1.316 -13.695 8.440 1.00 73.12 112 LEU A N 1
ATOM 878 C CA . LEU A 1 112 ? -0.437 -14.745 7.917 1.00 73.12 112 LEU A CA 1
ATOM 879 C C . LEU A 1 112 ? 1.024 -14.293 7.802 1.00 73.12 112 LEU A C 1
ATOM 881 O O . LEU A 1 112 ? 1.930 -15.111 7.924 1.00 73.12 112 LEU A O 1
ATOM 885 N N . HIS A 1 113 ? 1.262 -12.993 7.609 1.00 74.50 113 HIS A N 1
ATOM 886 C C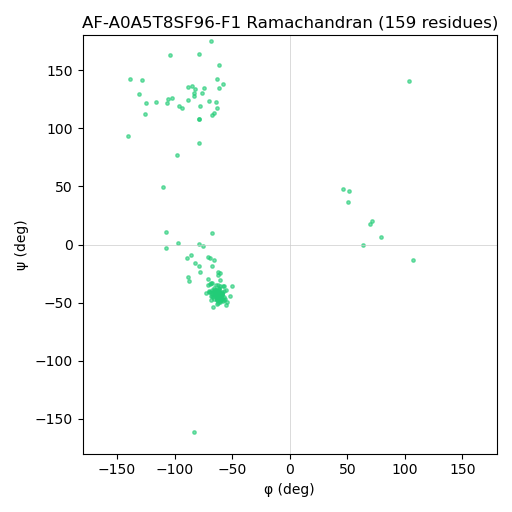A . HIS A 1 113 ? 2.596 -12.451 7.342 1.00 74.50 113 HIS A CA 1
ATOM 887 C C . HIS A 1 113 ? 2.954 -11.300 8.270 1.00 74.50 113 HIS A C 1
ATOM 889 O O . HIS A 1 113 ? 2.121 -10.446 8.549 1.00 74.50 113 HIS A O 1
ATOM 895 N N . ASN A 1 114 ? 4.214 -11.246 8.701 1.00 77.69 114 ASN A N 1
ATOM 896 C CA . ASN A 1 114 ? 4.781 -10.161 9.502 1.00 77.69 114 ASN A CA 1
ATOM 897 C C . ASN A 1 114 ? 5.268 -9.002 8.599 1.00 77.69 114 ASN A C 1
ATOM 899 O O . ASN A 1 114 ? 5.894 -9.252 7.561 1.00 77.69 114 ASN A O 1
ATOM 903 N N . PHE A 1 115 ? 4.973 -7.755 8.986 1.00 78.56 115 PHE A N 1
ATOM 904 C CA . PHE A 1 115 ? 5.377 -6.518 8.301 1.00 78.56 115 PHE A CA 1
ATOM 905 C C . PHE A 1 115 ? 6.481 -5.742 9.052 1.00 78.56 115 PHE A C 1
ATOM 907 O O . PHE A 1 115 ? 6.969 -4.724 8.566 1.00 78.56 115 PHE A O 1
ATOM 914 N N . GLY A 1 116 ? 6.889 -6.233 10.222 1.00 79.94 116 GLY A N 1
ATOM 915 C CA . GLY A 1 116 ? 7.739 -5.568 11.204 1.00 79.94 116 GLY A CA 1
ATOM 916 C C . GLY A 1 116 ? 6.900 -5.056 12.375 1.00 79.94 116 GLY A C 1
ATOM 917 O O . GLY A 1 116 ? 5.809 -4.536 12.170 1.00 79.94 116 GLY A O 1
ATOM 918 N N . THR A 1 117 ? 7.407 -5.168 13.605 1.00 81.69 117 THR A N 1
ATOM 919 C CA . THR A 1 117 ? 6.629 -4.964 14.844 1.00 81.69 117 THR A CA 1
ATOM 920 C C . THR A 1 117 ? 5.859 -3.640 14.889 1.00 81.69 117 THR A C 1
ATOM 922 O O . THR A 1 117 ? 4.686 -3.618 15.252 1.00 81.69 117 THR A O 1
ATOM 925 N N . THR A 1 118 ? 6.490 -2.534 14.488 1.00 82.62 118 THR A N 1
ATOM 926 C CA . THR A 1 118 ? 5.848 -1.209 14.468 1.00 82.62 118 THR A CA 1
ATOM 927 C C . THR A 1 118 ? 4.732 -1.133 13.432 1.00 82.62 118 THR A C 1
ATOM 929 O O . THR A 1 118 ? 3.644 -0.645 13.721 1.00 82.62 118 THR A O 1
ATOM 932 N N . LEU A 1 119 ? 4.993 -1.642 12.229 1.00 82.00 119 LEU A N 1
ATOM 933 C CA . LEU A 1 119 ? 4.038 -1.600 11.128 1.00 82.00 119 LEU A CA 1
ATOM 934 C C . LEU A 1 119 ? 2.871 -2.556 11.381 1.00 82.00 119 LEU A C 1
ATOM 936 O O . LEU A 1 119 ? 1.727 -2.239 11.095 1.00 82.00 119 LEU A O 1
ATOM 940 N N . ASP A 1 120 ? 3.140 -3.696 12.008 1.00 82.56 120 ASP A N 1
ATOM 941 C CA . ASP A 1 120 ? 2.114 -4.618 12.472 1.00 82.56 120 ASP A CA 1
ATOM 942 C C . ASP A 1 120 ? 1.155 -3.962 13.465 1.00 82.56 120 ASP A C 1
ATOM 944 O O . ASP A 1 120 ? -0.054 -4.172 13.376 1.00 82.56 120 ASP A O 1
ATOM 948 N N . PHE A 1 121 ? 1.686 -3.170 14.400 1.00 82.75 121 PHE A N 1
ATOM 949 C CA . PHE A 1 121 ? 0.883 -2.428 15.366 1.00 82.75 121 PHE A CA 1
ATOM 950 C C . PHE A 1 121 ? 0.052 -1.329 14.689 1.00 82.75 121 PHE A C 1
ATOM 952 O O . PHE A 1 121 ? -1.143 -1.209 14.961 1.00 82.75 121 PHE A O 1
ATOM 959 N N . GLU A 1 122 ? 0.655 -0.570 13.768 1.00 82.81 122 GLU A N 1
ATOM 960 C CA . GLU A 1 122 ? -0.034 0.437 12.946 1.00 82.81 122 GLU A CA 1
ATOM 961 C C . GLU A 1 122 ? -1.212 -0.193 12.182 1.00 82.81 122 GLU A C 1
ATOM 963 O O . GLU A 1 122 ? -2.357 0.246 12.300 1.00 82.81 122 GLU A O 1
ATOM 968 N N . LEU A 1 123 ? -0.956 -1.287 11.462 1.00 82.06 123 LEU A N 1
ATOM 969 C CA . LEU A 1 123 ? -1.961 -1.996 10.673 1.00 82.06 123 LEU A CA 1
ATOM 970 C C . LEU A 1 123 ? -3.045 -2.623 11.557 1.00 82.06 123 LEU A C 1
ATOM 972 O O . LEU A 1 123 ? -4.221 -2.585 11.200 1.00 82.06 123 LEU A O 1
ATOM 976 N N . ALA A 1 124 ? -2.684 -3.186 12.713 1.00 81.94 124 ALA A N 1
ATOM 977 C CA . ALA A 1 124 ? -3.658 -3.705 13.673 1.00 81.94 124 ALA A CA 1
ATOM 978 C C . ALA A 1 124 ? -4.565 -2.590 14.213 1.00 81.94 124 ALA A C 1
ATOM 980 O O . ALA A 1 124 ? -5.775 -2.786 14.306 1.00 81.94 124 ALA A O 1
ATOM 981 N N . THR A 1 125 ? -3.997 -1.414 14.492 1.00 82.69 125 THR A N 1
ATOM 982 C CA . THR A 1 125 ? -4.743 -0.233 14.940 1.00 82.69 125 THR A CA 1
ATOM 983 C C . THR A 1 125 ? -5.728 0.225 13.870 1.00 82.69 125 THR A C 1
ATOM 985 O O . THR A 1 125 ? -6.908 0.377 14.169 1.00 82.69 125 THR A O 1
ATOM 988 N N . HIS A 1 126 ? -5.300 0.342 12.609 1.00 82.06 126 HIS A N 1
ATOM 989 C CA . HIS A 1 126 ? -6.201 0.695 11.505 1.00 82.06 126 HIS A CA 1
ATOM 990 C C . HIS A 1 126 ? -7.303 -0.345 11.280 1.00 82.06 126 HIS A C 1
ATOM 992 O O . HIS A 1 126 ? -8.454 0.014 11.034 1.00 82.06 126 HIS A O 1
ATOM 998 N N . ARG A 1 127 ? -6.984 -1.642 11.390 1.00 81.50 127 ARG A N 1
ATOM 999 C CA . ARG A 1 127 ? -7.994 -2.710 11.316 1.00 81.50 127 ARG A CA 1
ATOM 1000 C C . ARG A 1 127 ? -9.013 -2.603 12.441 1.00 81.50 127 ARG A C 1
ATOM 1002 O O . ARG A 1 127 ? -10.197 -2.755 12.172 1.00 81.50 127 ARG A O 1
ATOM 1009 N N . PHE A 1 128 ? -8.564 -2.368 13.671 1.00 82.44 128 PHE A N 1
ATOM 1010 C CA . PHE A 1 128 ? -9.453 -2.181 14.815 1.00 82.44 128 PHE A CA 1
ATOM 1011 C C . PHE A 1 128 ? -10.320 -0.933 14.640 1.00 82.44 128 PHE A C 1
ATOM 1013 O O . PHE A 1 128 ? -11.524 -0.979 14.849 1.00 82.44 128 PHE A O 1
ATOM 1020 N N . GLU A 1 129 ? -9.719 0.168 14.194 1.00 83.31 129 GLU A N 1
ATOM 1021 C CA . GLU A 1 129 ? -10.409 1.429 13.970 1.00 83.31 129 GLU A CA 1
ATOM 1022 C C . GLU A 1 129 ? -11.505 1.299 12.903 1.00 83.31 129 GLU A C 1
ATOM 1024 O O . GLU A 1 129 ? -12.607 1.810 13.093 1.00 83.31 129 GLU A O 1
ATOM 1029 N N . LEU A 1 130 ? -11.204 0.658 11.776 1.00 84.25 130 LEU A N 1
ATOM 1030 C CA . LEU A 1 130 ? -12.114 0.546 10.634 1.00 84.25 130 LEU A CA 1
ATOM 1031 C C . LEU A 1 130 ? -13.028 -0.682 10.703 1.00 84.25 130 LEU A C 1
ATOM 1033 O O . LEU A 1 130 ? -13.953 -0.794 9.899 1.00 84.25 130 LEU A O 1
ATOM 1037 N N . GLY A 1 131 ? -12.760 -1.612 11.615 1.00 83.00 131 GLY A N 1
ATOM 1038 C CA . GLY A 1 131 ? -13.568 -2.799 11.851 1.00 83.00 131 GLY A CA 1
ATOM 1039 C C . GLY A 1 131 ? -14.763 -2.491 12.745 1.00 83.00 131 GLY A C 1
ATOM 1040 O O . GLY A 1 131 ? -14.632 -1.862 13.791 1.00 83.00 131 GLY A O 1
ATOM 1041 N N . LYS A 1 132 ? -15.939 -2.968 12.351 1.00 82.19 132 LYS A N 1
ATOM 1042 C CA . LYS A 1 132 ? -17.154 -2.919 13.161 1.00 82.19 132 LYS A CA 1
ATOM 1043 C C . LYS A 1 132 ? -17.793 -4.299 13.179 1.00 82.19 132 LYS A C 1
ATOM 1045 O O . LYS A 1 132 ? -17.984 -4.908 12.126 1.00 82.19 132 LYS A O 1
ATOM 1050 N N . ASP A 1 133 ? -18.115 -4.784 14.370 1.00 81.62 133 ASP A N 1
ATOM 1051 C CA . ASP A 1 133 ? -18.774 -6.074 14.534 1.00 81.62 133 ASP A CA 1
ATOM 1052 C C . ASP A 1 133 ? -20.286 -5.944 14.351 1.00 81.62 133 ASP A C 1
ATOM 1054 O O . ASP A 1 133 ? -20.943 -5.129 14.998 1.00 81.62 133 ASP A O 1
ATOM 1058 N N . PHE A 1 134 ? -20.823 -6.786 13.472 1.00 80.81 134 PHE A N 1
ATOM 1059 C CA . PHE A 1 134 ? -22.249 -6.978 13.239 1.00 80.81 134 PHE A CA 1
ATOM 1060 C C . PHE A 1 134 ? -22.560 -8.465 13.403 1.00 80.81 134 PHE A C 1
ATOM 1062 O O . PHE A 1 134 ? -22.083 -9.281 12.613 1.00 80.81 134 PHE A O 1
ATOM 1069 N N . ASP A 1 135 ? -23.318 -8.829 14.439 1.00 80.25 135 ASP A N 1
ATOM 1070 C CA . ASP A 1 135 ? -23.782 -10.202 14.702 1.00 80.25 135 ASP A CA 1
ATOM 1071 C C . ASP A 1 135 ? -22.683 -11.278 14.564 1.00 80.25 135 ASP A C 1
ATOM 1073 O O . ASP A 1 135 ? -22.841 -12.299 13.893 1.00 80.25 135 ASP A O 1
ATOM 1077 N N . GLY A 1 136 ? -21.522 -11.024 15.177 1.00 76.25 136 GLY A N 1
ATOM 1078 C CA . GLY A 1 136 ? -20.376 -11.942 15.164 1.00 76.25 136 GLY A CA 1
ATOM 1079 C C . GLY A 1 136 ? -19.533 -11.919 13.883 1.00 76.25 136 GLY A C 1
ATOM 1080 O O . GLY A 1 136 ? -18.614 -12.727 13.750 1.00 76.25 136 GLY A O 1
ATOM 1081 N N . LYS A 1 137 ? -19.805 -11.003 12.943 1.00 77.75 137 LYS A N 1
ATOM 1082 C CA . LYS A 1 137 ? -18.982 -10.761 11.749 1.00 77.75 137 LYS A CA 1
ATOM 1083 C C . LYS A 1 137 ? -18.394 -9.353 11.765 1.00 77.75 137 LYS A C 1
ATOM 1085 O O . LYS A 1 137 ? -19.128 -8.368 11.759 1.00 77.75 137 LYS A O 1
ATOM 1090 N N . THR A 1 138 ? -17.070 -9.256 11.689 1.00 79.50 138 THR A N 1
ATOM 1091 C CA . THR A 1 138 ? -16.384 -7.969 11.534 1.00 79.50 138 THR A CA 1
ATOM 1092 C C . THR A 1 138 ? -16.470 -7.490 10.086 1.00 79.50 138 THR A C 1
ATOM 1094 O O . THR A 1 138 ? -15.964 -8.136 9.163 1.00 79.50 138 THR A O 1
ATOM 1097 N N . ILE A 1 139 ? -17.088 -6.331 9.878 1.00 81.06 139 ILE A N 1
ATOM 1098 C CA . ILE A 1 139 ? -17.115 -5.617 8.604 1.00 81.06 139 ILE A CA 1
ATOM 1099 C C . ILE A 1 139 ? -16.119 -4.464 8.691 1.00 81.06 139 ILE A C 1
ATOM 1101 O O . ILE A 1 139 ? -16.178 -3.647 9.601 1.00 81.06 139 ILE A O 1
ATOM 1105 N N . PHE A 1 140 ? -15.202 -4.394 7.730 1.00 81.44 140 PHE A N 1
ATOM 1106 C CA . PHE A 1 140 ? -14.292 -3.259 7.592 1.00 81.44 140 PHE A CA 1
ATOM 1107 C C . PHE A 1 140 ? -14.926 -2.172 6.729 1.00 81.44 140 PHE A C 1
ATOM 1109 O O . PHE A 1 140 ? -15.484 -2.486 5.672 1.00 81.44 140 PHE A O 1
ATOM 1116 N N . PHE A 1 141 ? -14.796 -0.925 7.172 1.00 82.69 141 PHE A N 1
ATOM 1117 C CA . PHE A 1 141 ? -15.222 0.286 6.480 1.00 82.69 141 PHE A CA 1
ATOM 1118 C C . PHE A 1 141 ? -14.035 1.036 5.867 1.00 82.69 141 PHE A C 1
ATOM 1120 O O . PHE A 1 141 ? -12.880 0.828 6.236 1.00 82.69 141 PHE A O 1
ATOM 1127 N N . THR A 1 142 ? -14.316 1.938 4.929 1.00 83.00 142 THR A N 1
ATOM 1128 C CA . THR A 1 142 ? -13.400 3.042 4.612 1.00 83.00 142 THR A CA 1
ATOM 1129 C C . THR A 1 142 ? -13.525 4.155 5.656 1.00 83.00 142 THR A C 1
ATOM 1131 O O . THR A 1 142 ? -14.533 4.220 6.364 1.00 83.00 142 THR A O 1
ATOM 1134 N N . HIS A 1 143 ? -1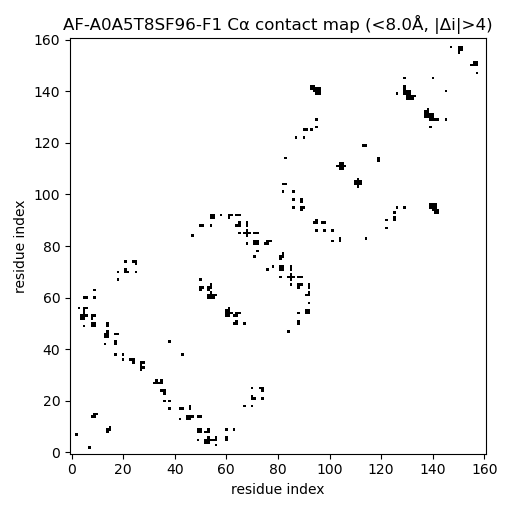2.559 5.081 5.737 1.00 82.56 143 HIS A N 1
ATOM 1135 C CA . HIS A 1 143 ? -12.699 6.255 6.622 1.00 82.56 143 HIS A CA 1
ATOM 1136 C C . HIS A 1 143 ? -13.982 7.049 6.335 1.00 82.56 143 HIS A C 1
ATOM 1138 O O . HIS A 1 143 ? -14.669 7.469 7.265 1.00 82.56 143 HIS A O 1
ATOM 1144 N N . TYR A 1 144 ? -14.348 7.199 5.058 1.00 82.19 144 TYR A N 1
ATOM 1145 C CA . TYR A 1 144 ? -15.597 7.852 4.669 1.00 82.19 144 TYR A CA 1
ATOM 1146 C C . TYR A 1 144 ? -16.828 7.095 5.186 1.00 82.19 144 TYR A C 1
ATOM 1148 O O . TYR A 1 144 ? -17.688 7.693 5.827 1.00 82.19 144 TYR A O 1
ATOM 1156 N N . GLN A 1 145 ? -16.898 5.779 4.959 1.00 85.38 145 GLN A N 1
ATOM 1157 C CA . GLN A 1 145 ? -18.018 4.948 5.417 1.00 85.38 145 GLN A CA 1
ATOM 1158 C C . GLN A 1 145 ? -18.151 4.965 6.941 1.00 85.38 145 GLN A C 1
ATOM 1160 O O . GLN A 1 145 ? -19.261 5.088 7.451 1.00 85.38 145 GLN A O 1
ATOM 1165 N N . LYS A 1 146 ? -17.027 4.900 7.663 1.00 85.81 146 LYS A N 1
ATOM 1166 C CA . LYS A 1 146 ? -17.010 4.996 9.123 1.00 85.81 146 LYS A CA 1
ATOM 1167 C C . LYS A 1 146 ? -17.506 6.363 9.601 1.00 85.81 146 LYS A C 1
ATOM 1169 O O . LYS A 1 146 ? -18.389 6.421 10.448 1.00 85.81 146 LYS A O 1
ATOM 1174 N N . SER A 1 147 ? -17.005 7.452 9.015 1.00 85.38 147 SER A N 1
ATOM 1175 C CA . SER A 1 147 ? -17.445 8.808 9.365 1.00 85.38 147 SER A CA 1
ATOM 1176 C C . SER A 1 147 ? -18.935 9.024 9.085 1.00 85.38 147 SER A C 1
ATOM 1178 O O . SER A 1 147 ? -19.630 9.660 9.877 1.00 85.38 147 SER A O 1
ATOM 1180 N N . LEU A 1 148 ? -19.443 8.484 7.974 1.00 85.50 148 LEU A N 1
ATOM 1181 C CA . LEU A 1 148 ? -20.868 8.511 7.655 1.00 85.50 148 LEU A CA 1
ATOM 1182 C C . LEU A 1 148 ? -21.674 7.733 8.703 1.00 85.50 148 LEU A C 1
ATOM 1184 O O . LEU A 1 148 ? -22.671 8.241 9.205 1.00 85.50 148 LEU A O 1
ATOM 1188 N N . TRP A 1 149 ? -21.214 6.535 9.066 1.00 86.38 149 TRP A N 1
ATOM 1189 C CA . TRP A 1 149 ? -21.861 5.678 10.057 1.00 86.38 149 TRP A CA 1
ATOM 1190 C C . TRP A 1 149 ? -21.956 6.336 11.440 1.00 86.38 149 TRP A C 1
ATOM 1192 O O . TRP A 1 149 ? -23.034 6.389 12.023 1.00 86.38 149 TRP A O 1
ATOM 1202 N N . GLU A 1 150 ? -20.860 6.905 11.946 1.00 86.06 150 GLU A N 1
ATOM 1203 C CA . GLU A 1 150 ? -20.825 7.591 13.249 1.00 86.06 150 GLU A CA 1
ATOM 1204 C C . GLU A 1 150 ? -21.770 8.801 13.299 1.00 86.06 150 GLU A C 1
ATOM 1206 O O . GLU A 1 150 ? -22.438 9.066 14.304 1.00 86.06 150 GLU A O 1
ATOM 1211 N N . LYS A 1 151 ? -21.869 9.543 12.193 1.00 85.56 151 LYS A N 1
ATOM 1212 C CA . LYS A 1 151 ? -22.802 10.669 12.075 1.00 85.56 151 LYS A CA 1
ATOM 1213 C C . LYS A 1 151 ? -24.266 10.209 12.030 1.00 85.56 151 LYS A C 1
ATOM 1215 O O . LYS A 1 151 ? -25.126 10.897 12.573 1.00 85.56 151 LYS A O 1
ATOM 1220 N N . LEU A 1 152 ? -24.548 9.049 11.426 1.00 83.81 152 LEU A N 1
ATOM 1221 C CA . LEU A 1 152 ? -25.885 8.448 11.431 1.00 83.81 152 LEU A CA 1
ATOM 1222 C C . LEU A 1 152 ? -26.268 7.967 12.840 1.00 83.81 152 LEU A C 1
ATOM 1224 O O . LEU A 1 152 ? -27.371 8.258 13.295 1.00 83.81 152 LEU A O 1
ATOM 1228 N N . GLU A 1 153 ? -25.358 7.294 13.555 1.00 84.94 153 GLU A N 1
ATOM 1229 C CA . GLU A 1 153 ? -25.587 6.837 14.940 1.00 84.94 153 GLU A CA 1
ATOM 1230 C C . GLU A 1 153 ? -25.817 8.006 15.914 1.00 84.94 153 GLU A C 1
ATOM 1232 O O . GLU A 1 153 ? -26.627 7.899 16.832 1.00 84.94 153 GLU A O 1
ATOM 1237 N N . SER A 1 154 ? -25.143 9.140 15.707 1.00 83.75 154 SER A N 1
ATOM 1238 C CA . SER A 1 154 ? -25.295 10.338 16.548 1.00 83.75 154 SER A CA 1
ATOM 1239 C C . SER A 1 154 ? -26.550 11.171 16.248 1.00 83.75 154 SER A C 1
ATOM 1241 O O . SER A 1 154 ? -26.776 12.186 16.907 1.00 83.75 154 SER A O 1
ATOM 1243 N N . GLY A 1 155 ? -27.382 10.757 15.284 1.00 75.62 155 GLY A N 1
ATOM 1244 C CA . GLY A 1 155 ? -28.630 11.445 14.941 1.00 75.62 155 GLY A CA 1
ATOM 1245 C C . GLY A 1 155 ? -28.429 12.803 14.261 1.00 75.62 155 GLY A C 1
ATOM 1246 O O . GLY A 1 155 ? -29.350 13.620 14.223 1.00 75.62 155 GLY A O 1
ATOM 1247 N N . VAL A 1 156 ? -27.233 13.070 13.729 1.00 74.75 156 VAL A N 1
ATOM 1248 C CA . VAL A 1 156 ? -26.955 14.288 12.964 1.00 74.75 156 VAL A CA 1
ATOM 1249 C C . VAL A 1 156 ? -27.576 14.139 11.577 1.00 74.75 156 VAL A C 1
ATOM 1251 O O . VAL A 1 156 ? -27.358 13.139 10.900 1.00 74.75 156 VAL A O 1
ATOM 1254 N N . ASN A 1 157 ? -28.332 15.139 11.117 1.00 67.19 157 ASN A N 1
ATOM 1255 C CA . ASN A 1 157 ? -28.841 15.158 9.745 1.00 67.19 157 ASN A CA 1
ATOM 1256 C C . ASN A 1 157 ? -27.670 15.295 8.762 1.00 67.19 157 ASN A C 1
ATOM 1258 O O . ASN A 1 157 ? -27.015 16.336 8.709 1.00 67.19 157 ASN A O 1
ATOM 1262 N N . ILE A 1 158 ? -27.418 14.251 7.974 1.00 62.28 158 ILE A N 1
ATOM 1263 C CA . ILE A 1 158 ? -26.376 14.240 6.945 1.00 62.28 158 ILE A CA 1
ATOM 1264 C C . ILE A 1 158 ? -27.049 14.328 5.579 1.00 62.28 158 ILE A C 1
ATOM 1266 O O . ILE A 1 158 ? -27.836 13.457 5.215 1.00 62.28 158 ILE A O 1
ATOM 1270 N N . ALA A 1 159 ? -26.704 15.353 4.804 1.00 59.31 159 ALA A N 1
ATOM 1271 C CA . ALA A 1 159 ? -26.941 15.347 3.368 1.00 59.3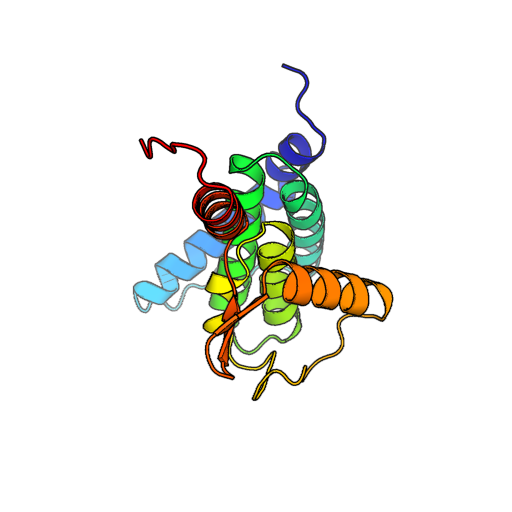1 159 ALA A CA 1
ATOM 1272 C C . ALA A 1 159 ? -25.730 14.701 2.683 1.00 59.31 159 ALA A C 1
ATOM 1274 O O . ALA A 1 159 ? -24.594 15.129 2.896 1.00 59.31 159 ALA A O 1
ATOM 1275 N N . VAL A 1 160 ? -25.969 13.658 1.890 1.00 56.59 160 VAL A N 1
ATOM 1276 C CA . VAL A 1 160 ? -24.955 13.038 1.029 1.00 56.59 160 VAL A CA 1
ATOM 1277 C C . VAL A 1 160 ? -25.123 13.651 -0.362 1.00 56.59 160 VAL A C 1
ATOM 1279 O O . VAL A 1 160 ? -26.210 13.553 -0.929 1.00 56.59 160 VAL A O 1
ATOM 1282 N N . SER A 1 161 ? -24.084 14.318 -0.873 1.00 41.81 161 SER A N 1
ATOM 1283 C CA . SER A 1 161 ? -24.025 14.896 -2.224 1.00 41.81 161 SER A CA 1
ATO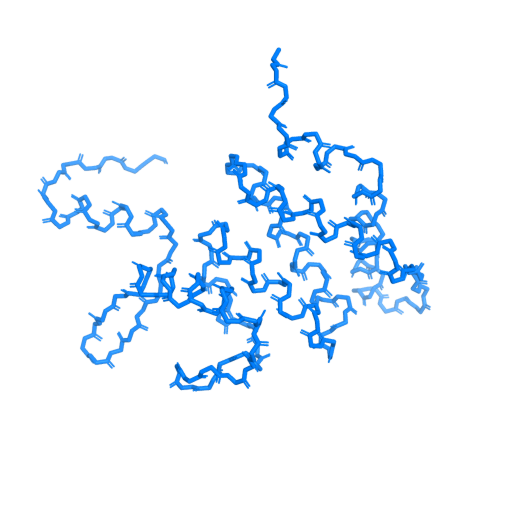M 1284 C C . SER A 1 161 ? -22.920 14.251 -3.041 1.00 41.81 161 SER A C 1
ATOM 1286 O O . SER A 1 161 ? -21.933 13.788 -2.428 1.00 41.81 161 SER A O 1
#

Foldseek 3Di:
DPQPLLNVLCVDPLLVVVLVLLVVQLVCVVVVHPDRDDDDPVSLVSNLVSLLSLLQDPLVSLVSSLSSLVSLCSNPVPDPVSLVSNCLSCLSSQNNVVNVPNPDQDDPNHGRDDPDPVSVVVSVVSQVVQWDDDPNDTDGDGPVRSVVVVCVVVVHDDDDD

Mean predicted aligned error: 7.62 Å